Protein AF-A0A7W0N380-F1 (afdb_monomer)

Solvent-accessible surface area (backbone atoms only — not comparable to full-atom values): 2894 Å² total; per-residue (Å²): 100,82,45,58,34,76,51,17,71,40,80,64,34,41,58,49,47,62,59,45,50,80,78,27,52,43,29,23,4,17,100,44,40,66,59,11,36,56,49,14,60,77,63,74,46,45,38,30,33,40,46,67,39,71,71,101

Secondary structure (DSSP, 8-state):
-EEEEETTTSHHHHHHHHHHTTTSEEEEEESSHHHHHHHHHHHTSEEEEHHHHHT-

Foldseek 3Di:
DEDEQAVLLDPVNLVVLLVCVVPHQYEYAYCDQVSQPVSCVVSVHHYGHNCVSVVD

Sequence (56 aa):
MRIAIVGGTGPFGSALATRLREAHEVVLGSRDAARAGEAAKELGVEGTTNDEAVGA

pLDDT: mean 96.86, std 4.0, range [68.38, 98.25]

Radius of gyration: 9.44 Å; Cα contacts (8 Å, |Δi|>4): 116; chains: 1; bounding box: 22×22×23 Å

Structure (mmCIF, N/CA/C/O backbone):
data_AF-A0A7W0N380-F1
#
_entry.id   AF-A0A7W0N380-F1
#
loop_
_atom_site.group_PDB
_atom_site.id
_atom_site.type_symbol
_atom_site.label_atom_id
_atom_site.label_alt_id
_atom_site.label_comp_id
_atom_site.label_asym_id
_atom_site.label_entity_id
_atom_site.label_seq_id
_atom_site.pdbx_PDB_ins_code
_atom_site.Cartn_x
_atom_site.Cartn_y
_atom_site.Cartn_z
_atom_site.occupancy
_atom_site.B_iso_or_equiv
_atom_site.auth_seq_id
_atom_site.auth_comp_id
_atom_site.auth_asym_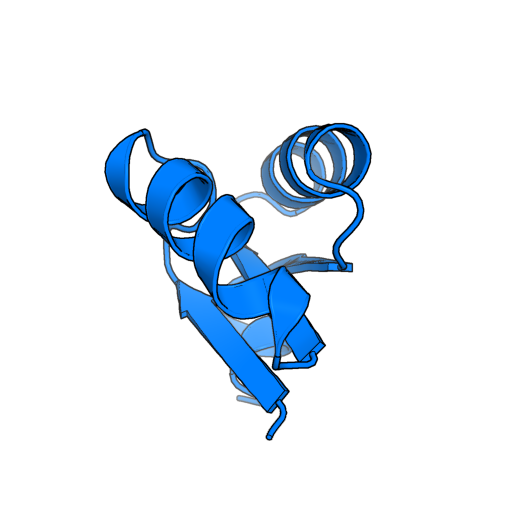id
_atom_site.auth_atom_id
_atom_site.pdbx_PDB_model_num
ATOM 1 N N . MET A 1 1 ? -11.286 -3.685 5.500 1.00 94.88 1 MET A N 1
ATOM 2 C CA . MET A 1 1 ? -11.283 -4.102 4.077 1.00 94.88 1 MET A CA 1
ATOM 3 C C . MET A 1 1 ? -9.855 -4.006 3.564 1.00 94.88 1 MET A C 1
ATOM 5 O O . MET A 1 1 ? -9.106 -3.224 4.142 1.00 94.88 1 MET A O 1
ATOM 9 N N . ARG A 1 2 ? -9.487 -4.771 2.529 1.00 96.06 2 ARG A N 1
ATOM 10 C CA . ARG A 1 2 ? -8.194 -4.625 1.843 1.00 96.06 2 ARG A CA 1
ATOM 11 C C . ARG A 1 2 ? -8.340 -3.610 0.712 1.00 96.06 2 ARG A C 1
ATOM 13 O O . ARG A 1 2 ? -9.272 -3.726 -0.082 1.00 96.06 2 ARG A O 1
ATOM 20 N N . ILE A 1 3 ? -7.484 -2.594 0.685 1.00 98.00 3 ILE A N 1
ATOM 21 C CA . ILE A 1 3 ? -7.552 -1.473 -0.257 1.00 98.00 3 ILE A CA 1
ATOM 22 C C . ILE A 1 3 ? -6.244 -1.400 -1.039 1.00 98.00 3 ILE A C 1
ATOM 24 O O . ILE A 1 3 ? -5.182 -1.169 -0.464 1.00 98.00 3 ILE A O 1
ATOM 28 N N . ALA A 1 4 ? -6.342 -1.544 -2.357 1.00 98.12 4 ALA A N 1
ATOM 29 C CA . ALA A 1 4 ? -5.232 -1.331 -3.272 1.00 98.12 4 ALA A CA 1
ATOM 30 C C . ALA A 1 4 ? -5.206 0.121 -3.762 1.00 98.12 4 ALA A C 1
ATOM 32 O O . ALA A 1 4 ? -6.209 0.628 -4.269 1.00 98.12 4 ALA A O 1
ATOM 33 N N . ILE A 1 5 ? -4.058 0.789 -3.638 1.00 98.12 5 ILE A N 1
ATOM 34 C CA . ILE A 1 5 ? -3.856 2.151 -4.148 1.00 98.12 5 ILE A CA 1
ATOM 35 C C . ILE A 1 5 ? -2.916 2.093 -5.351 1.00 98.12 5 ILE A C 1
ATOM 37 O O . ILE A 1 5 ? -1.693 2.088 -5.205 1.00 98.12 5 ILE A O 1
ATOM 41 N N . VAL A 1 6 ? -3.492 2.074 -6.553 1.00 97.62 6 VAL A N 1
ATOM 42 C CA . VAL A 1 6 ? -2.744 2.153 -7.816 1.00 97.62 6 VAL A CA 1
ATOM 43 C C . VAL A 1 6 ? -2.154 3.554 -7.970 1.00 97.62 6 VAL A C 1
ATOM 45 O O . VAL A 1 6 ? -2.869 4.553 -7.908 1.00 97.62 6 VAL A O 1
ATOM 48 N N . GLY A 1 7 ? -0.835 3.639 -8.154 1.00 95.75 7 GLY A N 1
ATOM 49 C CA . GLY A 1 7 ? -0.127 4.919 -8.078 1.00 95.75 7 GLY A CA 1
ATOM 50 C C . GLY A 1 7 ? 0.101 5.392 -6.638 1.00 95.75 7 GLY A C 1
ATOM 51 O O . GLY A 1 7 ? 0.293 6.586 -6.400 1.00 95.75 7 GLY A O 1
ATOM 52 N N . GLY A 1 8 ? 0.121 4.461 -5.679 1.00 96.00 8 GLY A N 1
ATOM 53 C CA . GLY A 1 8 ? 0.311 4.724 -4.250 1.00 96.00 8 GLY A CA 1
ATOM 54 C C . GLY A 1 8 ? 1.637 5.401 -3.887 1.00 96.00 8 GLY A C 1
ATOM 55 O O . GLY A 1 8 ? 1.759 5.975 -2.812 1.00 96.00 8 GLY A O 1
ATOM 56 N N . THR A 1 9 ? 2.616 5.397 -4.796 1.00 97.38 9 THR A N 1
ATOM 57 C CA . THR A 1 9 ? 3.930 6.043 -4.614 1.00 97.38 9 THR A CA 1
ATOM 58 C C . THR A 1 9 ? 3.950 7.528 -5.003 1.00 97.38 9 THR A C 1
ATOM 60 O O . THR A 1 9 ? 4.989 8.182 -4.896 1.00 97.38 9 THR A O 1
ATOM 63 N N . GLY A 1 10 ? 2.843 8.065 -5.528 1.00 96.69 10 GLY A N 1
ATOM 64 C CA . GLY A 1 10 ? 2.680 9.496 -5.788 1.00 96.69 10 GLY A CA 1
ATOM 65 C C . GLY A 1 10 ? 2.279 10.272 -4.526 1.00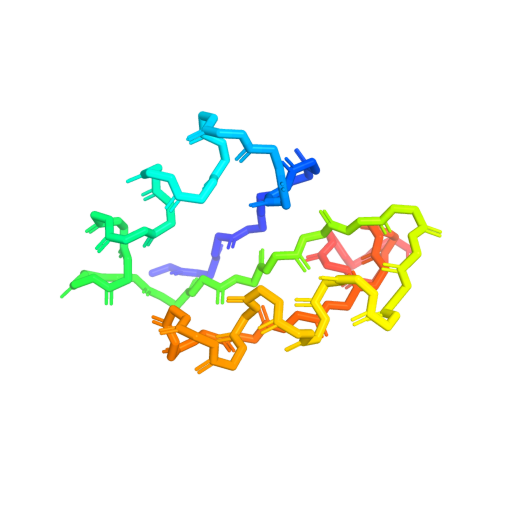 96.69 10 GLY A C 1
ATOM 66 O O . GLY A 1 10 ? 1.793 9.667 -3.574 1.00 96.69 10 GLY A O 1
ATOM 67 N N . PRO A 1 11 ? 2.400 11.612 -4.520 1.00 96.62 11 PRO A N 1
ATOM 68 C CA . PRO A 1 11 ? 2.141 12.439 -3.333 1.00 96.62 11 PRO A CA 1
ATOM 69 C C . PRO A 1 11 ? 0.710 12.307 -2.795 1.00 96.62 11 PRO A C 1
ATOM 71 O O . PRO A 1 11 ? 0.491 12.332 -1.588 1.00 96.62 11 PRO A O 1
ATOM 74 N N . PHE A 1 12 ? -0.274 12.148 -3.683 1.00 97.56 12 PHE A N 1
ATOM 75 C CA . PHE A 1 12 ? -1.657 11.906 -3.276 1.00 97.56 12 PHE A CA 1
ATOM 76 C C . PHE A 1 12 ? -1.857 10.480 -2.750 1.00 97.56 12 PHE A C 1
ATOM 78 O O . PHE A 1 12 ? -2.470 10.290 -1.702 1.00 97.56 12 PHE A O 1
ATOM 85 N N . GLY A 1 13 ? -1.321 9.484 -3.462 1.00 97.44 13 GLY A N 1
ATOM 86 C CA . GLY A 1 13 ? -1.464 8.073 -3.106 1.00 97.44 13 GLY A CA 1
ATOM 87 C C . GLY A 1 13 ? -0.864 7.755 -1.739 1.00 97.44 13 GLY A C 1
ATOM 88 O O . GLY A 1 13 ? -1.515 7.098 -0.930 1.00 97.44 13 GLY A O 1
ATOM 89 N N . SER A 1 14 ? 0.319 8.297 -1.442 1.00 97.25 14 SER A N 1
ATOM 90 C CA . SER A 1 14 ? 0.984 8.112 -0.153 1.00 97.25 14 SER A CA 1
ATOM 91 C C . SER A 1 14 ? 0.227 8.803 0.981 1.00 97.25 14 SER A C 1
ATOM 93 O O . SER A 1 14 ? -0.024 8.186 2.012 1.00 97.25 14 SER A O 1
ATOM 95 N N . ALA A 1 15 ? -0.231 10.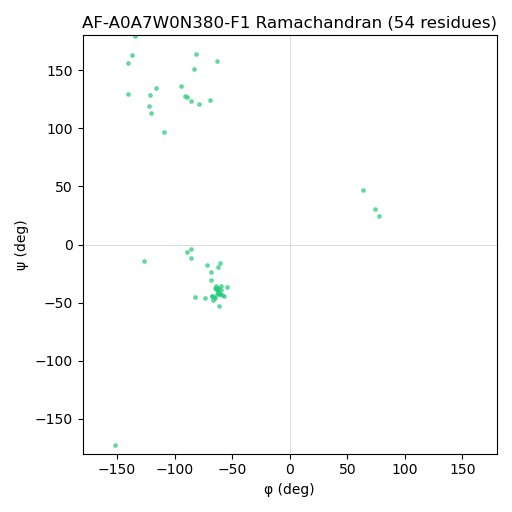044 0.780 1.00 97.94 15 ALA A N 1
ATOM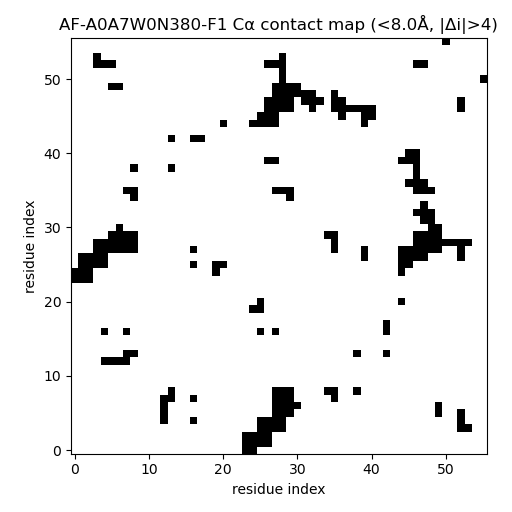 96 C CA . ALA A 1 15 ? -1.029 10.763 1.774 1.00 97.94 15 ALA A CA 1
ATOM 97 C C . ALA A 1 15 ? -2.366 10.064 2.080 1.00 97.94 15 ALA A C 1
ATOM 99 O O . ALA A 1 15 ? -2.807 10.036 3.233 1.00 97.94 15 ALA A O 1
ATOM 100 N N . LEU A 1 16 ? -3.006 9.489 1.058 1.00 98.12 16 LEU A N 1
ATOM 101 C CA . LEU A 1 16 ? -4.216 8.690 1.222 1.00 98.12 16 LEU A CA 1
ATOM 102 C C . LEU A 1 16 ? -3.922 7.388 1.981 1.00 98.12 16 LEU A C 1
ATOM 104 O O . LEU A 1 16 ? -4.653 7.052 2.912 1.00 98.12 16 LEU A O 1
ATOM 108 N N . ALA A 1 17 ? -2.829 6.698 1.641 1.00 98.12 17 ALA A N 1
ATOM 109 C CA . ALA A 1 17 ? -2.398 5.477 2.316 1.00 98.12 17 ALA A CA 1
ATOM 110 C C . ALA A 1 17 ? -2.144 5.693 3.813 1.00 98.12 17 ALA A C 1
ATOM 112 O O . ALA A 1 17 ? -2.621 4.902 4.626 1.00 9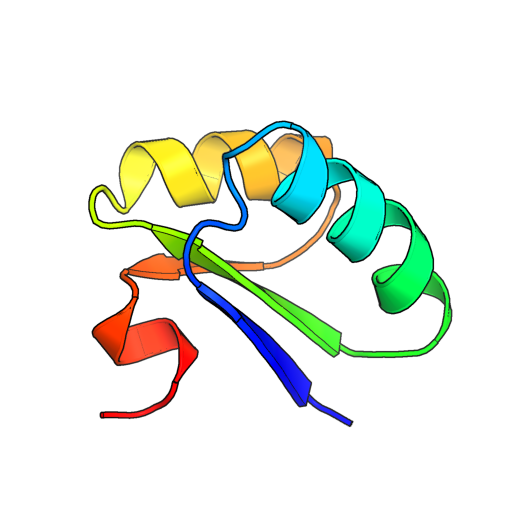8.12 17 ALA A O 1
ATOM 113 N N . THR A 1 18 ? -1.474 6.792 4.182 1.00 98.00 18 THR A N 1
ATOM 114 C CA . THR A 1 18 ? -1.221 7.172 5.583 1.00 98.00 18 THR A CA 1
ATOM 115 C C . THR A 1 18 ? -2.502 7.248 6.404 1.00 98.00 18 THR A C 1
ATOM 117 O O . THR A 1 18 ? -2.498 6.879 7.571 1.00 98.00 18 THR A O 1
ATOM 120 N N . ARG A 1 19 ? -3.601 7.720 5.807 1.00 97.88 19 ARG A N 1
ATOM 121 C CA . ARG A 1 19 ? -4.892 7.850 6.497 1.00 97.88 19 ARG A CA 1
ATOM 122 C C . ARG A 1 19 ? -5.656 6.533 6.519 1.00 97.88 19 ARG A C 1
ATOM 124 O O . ARG A 1 19 ? -6.184 6.141 7.550 1.00 97.88 19 ARG A O 1
ATOM 131 N N . LEU A 1 20 ? -5.720 5.834 5.385 1.00 97.94 20 LEU A N 1
ATOM 132 C CA . LEU A 1 20 ? -6.513 4.608 5.276 1.00 97.94 20 LEU A CA 1
ATOM 133 C C . LEU A 1 20 ? -5.936 3.453 6.102 1.00 97.94 20 LEU A C 1
ATOM 135 O O . LEU A 1 20 ? -6.712 2.646 6.613 1.00 97.94 20 LEU A O 1
ATOM 139 N N . ARG A 1 21 ? -4.611 3.394 6.288 1.00 97.75 21 ARG A N 1
ATOM 140 C CA . ARG A 1 21 ? -3.964 2.332 7.080 1.00 97.75 21 ARG A CA 1
ATOM 141 C C . ARG A 1 21 ? -4.379 2.308 8.551 1.00 97.75 21 ARG A C 1
ATOM 143 O O . ARG A 1 21 ? -4.204 1.291 9.208 1.00 97.75 21 ARG A O 1
ATOM 150 N N . GLU A 1 22 ? -4.922 3.408 9.076 1.00 97.88 22 GLU A N 1
ATOM 151 C CA . GLU A 1 22 ? -5.403 3.470 10.462 1.00 97.88 22 GLU A CA 1
ATOM 152 C C . GLU A 1 22 ? -6.652 2.602 10.686 1.00 97.88 22 GLU A C 1
ATOM 154 O O . GLU A 1 22 ? -6.918 2.183 11.809 1.00 97.88 22 GLU A O 1
ATOM 159 N N . ALA A 1 23 ? -7.412 2.313 9.624 1.00 97.88 23 ALA A N 1
ATOM 160 C CA . ALA A 1 23 ? -8.675 1.576 9.706 1.00 97.88 23 ALA A CA 1
ATOM 161 C C . ALA A 1 23 ? -8.748 0.359 8.769 1.00 97.88 23 ALA A C 1
ATOM 163 O O . ALA A 1 23 ? -9.663 -0.467 8.881 1.00 97.88 23 ALA A O 1
ATOM 164 N N . HIS A 1 24 ? -7.834 0.248 7.806 1.00 98.06 24 HIS A N 1
ATOM 165 C CA . HIS A 1 24 ? -7.897 -0.727 6.723 1.00 98.06 24 HIS A CA 1
ATOM 166 C C . HIS A 1 24 ? -6.520 -1.308 6.401 1.00 98.06 24 HIS A C 1
ATOM 168 O O . HIS A 1 24 ? -5.490 -0.687 6.638 1.00 98.06 24 HIS A O 1
ATOM 174 N N . GLU A 1 25 ? -6.514 -2.500 5.811 1.00 97.81 25 GLU A N 1
ATOM 175 C CA . GLU A 1 25 ? -5.303 -3.089 5.250 1.00 97.81 25 GLU A CA 1
ATOM 176 C C . GLU A 1 25 ? -5.046 -2.436 3.890 1.00 97.81 25 GLU A C 1
ATOM 178 O O . GLU A 1 25 ? -5.908 -2.468 3.009 1.00 97.81 25 GLU A O 1
ATOM 183 N N . VAL A 1 26 ? -3.889 -1.799 3.732 1.00 98.25 26 VAL A N 1
ATOM 184 C CA . VAL A 1 26 ? -3.548 -1.024 2.535 1.00 98.25 26 VAL A CA 1
ATOM 185 C C . VAL A 1 26 ? -2.364 -1.672 1.827 1.00 98.25 26 VAL A C 1
ATOM 187 O O . VAL A 1 26 ? -1.361 -1.989 2.465 1.00 98.25 26 VAL A O 1
ATOM 190 N N . VAL A 1 27 ? -2.468 -1.802 0.504 1.00 98.19 27 VAL A N 1
ATOM 191 C CA . VAL A 1 27 ? -1.366 -2.195 -0.381 1.00 98.19 27 VAL A CA 1
ATOM 192 C C . VAL A 1 27 ? -1.123 -1.105 -1.427 1.00 98.19 27 VAL A C 1
ATOM 194 O O . VAL A 1 27 ? -2.048 -0.635 -2.096 1.00 98.19 27 VAL A O 1
ATOM 197 N N . LEU A 1 28 ? 0.128 -0.663 -1.559 1.00 98.25 28 LEU A N 1
ATOM 198 C CA . LEU A 1 28 ? 0.541 0.304 -2.571 1.00 98.25 28 LEU A CA 1
ATOM 199 C C . LEU A 1 28 ? 0.874 -0.417 -3.872 1.00 98.25 28 LEU A C 1
ATOM 201 O O . LEU A 1 28 ? 1.763 -1.264 -3.907 1.00 98.25 28 LEU A O 1
ATOM 205 N N . GLY A 1 29 ? 0.195 -0.023 -4.944 1.00 98.06 29 GLY A N 1
ATOM 206 C CA . GLY A 1 29 ? 0.514 -0.423 -6.306 1.00 98.06 29 GLY A CA 1
ATOM 207 C C . GLY A 1 29 ? 1.413 0.605 -6.990 1.00 98.06 29 GLY A C 1
ATOM 208 O O . GLY A 1 29 ? 1.177 1.821 -6.924 1.00 98.06 29 GLY A O 1
ATOM 209 N N . SER A 1 30 ? 2.430 0.115 -7.690 1.00 97.81 30 SER A N 1
ATOM 210 C CA . SER A 1 30 ? 3.253 0.896 -8.614 1.00 97.81 30 SER A CA 1
ATOM 211 C C . SER A 1 30 ? 3.521 0.113 -9.898 1.00 97.81 30 SER A C 1
ATOM 213 O O . SER A 1 30 ? 3.406 -1.105 -9.947 1.00 97.81 30 SER A O 1
ATOM 215 N N . ARG A 1 31 ? 3.957 0.804 -10.953 1.00 96.94 31 ARG A N 1
ATOM 216 C CA . ARG A 1 31 ? 4.546 0.128 -12.128 1.00 96.94 31 ARG A CA 1
ATOM 217 C C . ARG A 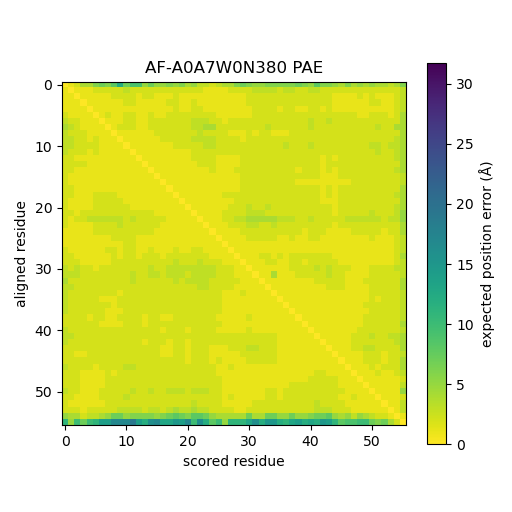1 31 ? 5.937 -0.444 -11.833 1.00 96.94 31 ARG A C 1
ATOM 219 O O . ARG A 1 31 ? 6.429 -1.274 -12.580 1.00 96.94 31 ARG A O 1
ATOM 226 N N . ASP A 1 32 ? 6.558 0.030 -10.759 1.00 97.31 32 ASP A N 1
ATOM 227 C CA . ASP A 1 32 ? 7.866 -0.390 -10.268 1.00 97.31 32 A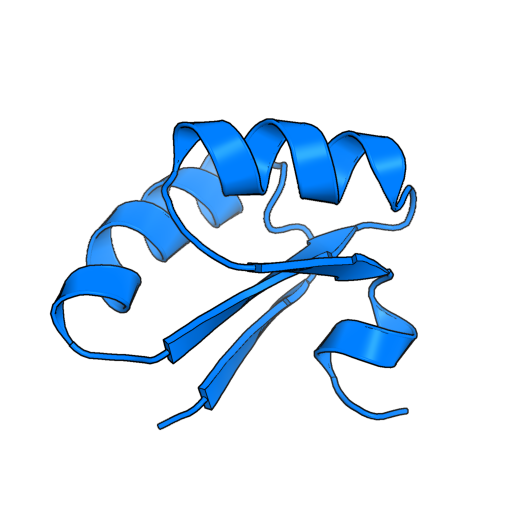SP A CA 1
ATOM 228 C C . ASP A 1 32 ? 7.702 -0.927 -8.841 1.00 97.31 32 ASP A C 1
ATOM 230 O O . ASP A 1 32 ? 7.354 -0.165 -7.930 1.00 97.31 32 ASP A O 1
ATOM 234 N N . ALA A 1 33 ? 7.933 -2.230 -8.667 1.00 96.31 33 ALA A N 1
ATOM 235 C CA . ALA A 1 33 ? 7.786 -2.923 -7.390 1.00 96.31 33 ALA A CA 1
ATOM 236 C C . ALA A 1 33 ? 8.769 -2.422 -6.322 1.00 96.31 33 ALA A C 1
ATOM 238 O O . ALA A 1 33 ? 8.393 -2.316 -5.157 1.00 96.31 33 ALA A O 1
ATOM 239 N N . ALA A 1 34 ? 10.000 -2.065 -6.702 1.00 97.50 34 ALA A N 1
ATOM 240 C CA . ALA A 1 34 ? 10.993 -1.555 -5.759 1.00 97.50 34 ALA A CA 1
ATOM 241 C C . ALA A 1 34 ? 10.546 -0.201 -5.203 1.00 97.50 34 ALA A C 1
ATOM 243 O O . ALA A 1 34 ? 10.510 -0.006 -3.989 1.00 97.50 34 ALA A O 1
ATOM 244 N N . ARG A 1 35 ? 10.074 0.690 -6.084 1.00 97.38 35 ARG A N 1
ATOM 245 C CA . ARG A 1 35 ? 9.511 1.988 -5.684 1.00 97.38 35 ARG A CA 1
ATOM 246 C C . ARG A 1 35 ? 8.294 1.835 -4.762 1.00 97.38 35 ARG A C 1
ATOM 248 O O . ARG A 1 35 ? 8.124 2.629 -3.839 1.00 97.38 35 ARG A O 1
ATOM 255 N N . ALA A 1 36 ? 7.427 0.850 -5.015 1.00 97.69 36 ALA A N 1
ATOM 256 C CA . ALA A 1 36 ? 6.312 0.550 -4.113 1.00 97.69 36 ALA A CA 1
ATOM 257 C C . ALA A 1 36 ? 6.805 0.056 -2.753 1.00 97.69 36 ALA A C 1
ATOM 259 O O . ALA A 1 36 ? 6.325 0.548 -1.737 1.00 97.69 36 ALA A O 1
ATOM 260 N N . GLY A 1 37 ? 7.766 -0.870 -2.732 1.00 97.88 37 GLY A N 1
ATOM 261 C CA . GLY A 1 37 ? 8.333 -1.423 -1.506 1.00 97.88 37 GLY A CA 1
ATOM 262 C C . GLY A 1 37 ? 9.005 -0.368 -0.624 1.00 97.88 37 GLY A C 1
ATOM 263 O O . GLY A 1 37 ? 8.783 -0.355 0.585 1.00 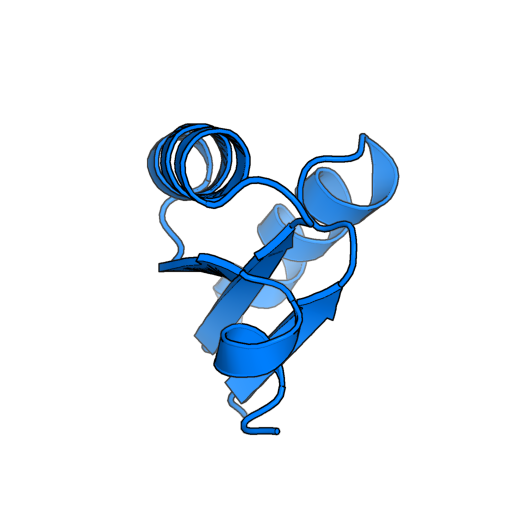97.88 37 GLY A O 1
ATOM 264 N N . GLU A 1 38 ? 9.770 0.554 -1.214 1.00 98.06 38 GLU A N 1
ATOM 265 C CA . GLU A 1 38 ? 10.397 1.666 -0.487 1.00 98.06 38 GLU A CA 1
ATOM 266 C C . GLU A 1 38 ? 9.352 2.577 0.170 1.00 98.06 38 GLU A C 1
ATOM 268 O O . GLU A 1 38 ? 9.380 2.770 1.387 1.00 98.06 38 GLU A O 1
ATOM 273 N N . ALA A 1 39 ? 8.375 3.061 -0.604 1.00 97.50 39 ALA A N 1
ATOM 274 C CA . ALA A 1 39 ? 7.307 3.914 -0.080 1.00 97.50 39 ALA A CA 1
ATOM 275 C C . ALA A 1 39 ? 6.458 3.189 0.979 1.00 97.50 39 ALA A C 1
ATOM 277 O O . ALA A 1 39 ? 6.104 3.758 2.010 1.00 97.50 39 ALA A O 1
ATOM 278 N N . ALA A 1 40 ? 6.146 1.915 0.746 1.00 97.75 40 ALA A N 1
ATOM 279 C CA . ALA A 1 40 ? 5.357 1.103 1.660 1.00 97.75 40 ALA A CA 1
ATOM 280 C C . ALA A 1 40 ? 6.077 0.875 2.995 1.00 97.75 40 ALA A C 1
ATOM 282 O O . ALA A 1 40 ? 5.445 0.941 4.050 1.00 97.75 40 ALA A O 1
ATOM 283 N N . LYS A 1 41 ? 7.403 0.694 2.969 1.00 98.06 41 LYS A N 1
ATOM 284 C CA . LYS A 1 41 ? 8.233 0.574 4.173 1.00 98.06 41 LYS A CA 1
ATOM 285 C C . LYS A 1 41 ? 8.208 1.847 5.017 1.00 98.06 41 LYS A C 1
ATOM 287 O O . LYS A 1 41 ? 8.087 1.750 6.235 1.00 98.06 41 LYS A O 1
ATOM 292 N N . GLU A 1 42 ? 8.292 3.021 4.392 1.00 97.19 42 GLU A N 1
ATOM 293 C CA . GLU A 1 42 ? 8.182 4.311 5.094 1.00 97.19 42 GLU A CA 1
ATOM 294 C C . GLU A 1 42 ? 6.796 4.508 5.720 1.00 97.19 42 GLU A C 1
ATOM 296 O O . GLU A 1 42 ? 6.667 5.018 6.832 1.00 97.19 42 GLU A O 1
ATOM 301 N N . LEU A 1 43 ? 5.755 4.066 5.013 1.00 96.75 43 LEU A N 1
ATOM 302 C CA . LEU A 1 43 ? 4.360 4.217 5.418 1.00 96.75 43 LEU A CA 1
ATOM 303 C C . LEU A 1 43 ? 3.872 3.101 6.352 1.00 96.75 43 LEU A C 1
ATOM 305 O O . LEU A 1 43 ? 2.796 3.233 6.927 1.00 96.75 43 LEU A O 1
ATOM 309 N N . GLY A 1 44 ? 4.632 2.016 6.522 1.00 97.44 44 GLY A N 1
ATOM 310 C CA . GLY A 1 44 ? 4.247 0.844 7.309 1.00 97.44 44 GLY A CA 1
ATOM 311 C C . GLY A 1 44 ? 3.022 0.116 6.745 1.00 97.44 44 GLY A C 1
ATOM 312 O O . GLY A 1 44 ? 2.083 -0.167 7.496 1.00 97.44 44 GLY A O 1
ATOM 313 N N . VAL A 1 45 ? 3.021 -0.121 5.431 1.00 97.81 45 VAL A N 1
ATOM 314 C CA . VAL A 1 45 ? 1.994 -0.847 4.657 1.00 97.81 45 VAL A CA 1
ATOM 315 C C . VAL A 1 45 ? 2.662 -1.846 3.697 1.00 97.81 45 VAL A C 1
ATOM 317 O O . VAL A 1 45 ? 3.889 -1.930 3.658 1.00 97.81 45 VAL A O 1
ATOM 320 N N . GLU A 1 46 ? 1.885 -2.607 2.922 1.00 97.75 46 GLU A N 1
ATOM 321 C CA . GLU A 1 46 ? 2.421 -3.471 1.857 1.00 97.75 46 GLU A CA 1
ATOM 322 C C . GLU A 1 46 ? 2.665 -2.679 0.565 1.00 97.75 46 GLU A C 1
ATOM 324 O O . GLU A 1 46 ? 1.971 -1.700 0.281 1.00 97.75 46 GLU A O 1
ATOM 329 N N . GLY A 1 47 ? 3.637 -3.102 -0.244 1.00 97.75 47 GLY A N 1
ATOM 330 C CA . GLY A 1 47 ? 3.942 -2.487 -1.536 1.00 97.75 47 GLY A CA 1
ATOM 331 C C . GLY A 1 47 ? 4.281 -3.539 -2.581 1.00 97.75 47 GLY A C 1
ATOM 332 O O . GLY A 1 47 ? 5.123 -4.396 -2.328 1.00 97.75 47 GLY A O 1
ATOM 333 N N . THR A 1 48 ? 3.634 -3.469 -3.745 1.00 98.25 48 THR A N 1
ATOM 334 C CA . THR A 1 48 ? 3.881 -4.372 -4.876 1.00 98.25 48 THR A CA 1
ATOM 335 C C . THR A 1 48 ? 3.566 -3.700 -6.232 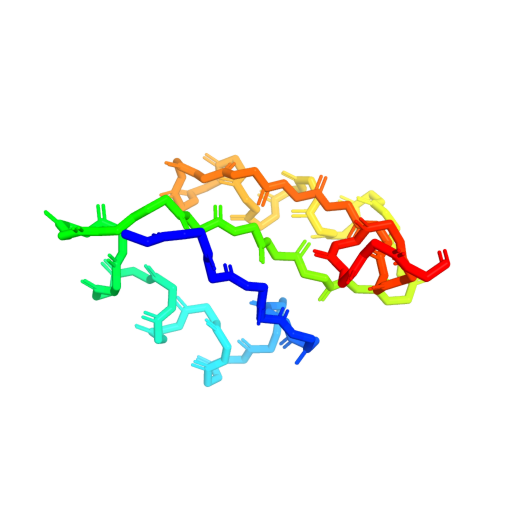1.00 98.25 48 THR A C 1
ATOM 337 O O . THR A 1 48 ? 3.352 -2.484 -6.316 1.00 98.25 48 THR A O 1
ATOM 340 N N . THR A 1 49 ? 3.598 -4.462 -7.326 1.00 98.19 49 THR A N 1
ATOM 341 C CA . THR A 1 49 ? 3.162 -4.026 -8.652 1.00 98.19 49 THR A CA 1
ATOM 342 C C . THR A 1 49 ? 1.665 -3.701 -8.671 1.00 98.19 49 THR A C 1
ATOM 344 O O . THR A 1 49 ? 0.893 -4.153 -7.829 1.00 98.19 49 THR A O 1
ATOM 347 N N . ASN A 1 50 ? 1.226 -2.885 -9.630 1.00 97.44 50 ASN A N 1
ATOM 348 C CA . ASN A 1 50 ? -0.190 -2.540 -9.774 1.00 97.44 50 ASN A CA 1
ATOM 349 C C . ASN A 1 50 ? -1.077 -3.779 -9.941 1.00 97.44 50 ASN A C 1
ATOM 351 O O . ASN A 1 50 ? -2.126 -3.843 -9.305 1.00 97.44 50 ASN A O 1
ATOM 355 N N . ASP A 1 51 ? -0.648 -4.727 -10.774 1.00 97.75 51 ASP A N 1
ATOM 356 C CA . ASP A 1 51 ? -1.434 -5.910 -11.133 1.00 97.75 51 ASP A CA 1
ATOM 357 C C . ASP A 1 51 ? -1.610 -6.823 -9.911 1.00 97.75 51 ASP A C 1
ATOM 359 O O . ASP A 1 51 ? -2.735 -7.133 -9.514 1.00 97.75 51 ASP A O 1
ATOM 363 N N . GLU A 1 52 ? -0.515 -7.106 -9.198 1.00 97.19 52 GLU A N 1
ATOM 364 C CA . GLU A 1 52 ? -0.563 -7.878 -7.953 1.00 97.19 52 GLU A CA 1
ATOM 365 C C . GLU A 1 52 ? -1.385 -7.184 -6.859 1.00 97.19 52 GLU A C 1
ATOM 367 O O . GLU A 1 52 ? -2.111 -7.843 -6.112 1.00 97.19 52 GLU A O 1
ATOM 372 N N . ALA A 1 53 ? -1.305 -5.852 -6.757 1.00 96.62 53 ALA A N 1
ATOM 373 C CA . ALA A 1 53 ? -2.038 -5.096 -5.746 1.00 96.62 53 ALA A CA 1
ATOM 374 C C . ALA A 1 53 ? -3.561 -5.226 -5.921 1.00 96.62 53 ALA A C 1
ATOM 376 O O . ALA A 1 53 ? -4.278 -5.329 -4.925 1.00 96.62 53 ALA A O 1
ATOM 377 N N . VAL A 1 54 ? -4.060 -5.236 -7.164 1.00 96.94 54 VAL A N 1
ATOM 378 C CA . VAL A 1 54 ? -5.499 -5.374 -7.463 1.00 96.94 54 VAL A CA 1
ATOM 379 C C . VAL A 1 54 ? -5.955 -6.830 -7.625 1.00 96.94 54 VAL A C 1
ATOM 381 O O . VAL A 1 54 ? -7.158 -7.070 -7.712 1.00 96.94 54 VAL A O 1
ATOM 384 N N . GLY A 1 55 ? -5.025 -7.791 -7.621 1.00 90.88 55 GLY A N 1
ATOM 385 C CA . GLY A 1 55 ? -5.307 -9.218 -7.792 1.00 90.88 55 GLY A CA 1
ATOM 386 C C . GLY A 1 55 ? -5.651 -9.616 -9.231 1.00 90.88 55 GLY A C 1
ATOM 387 O O . GLY A 1 55 ? -6.456 -10.531 -9.415 1.00 90.88 55 GLY A O 1
ATOM 388 N N . ALA A 1 56 ? -5.097 -8.900 -10.216 1.00 68.38 56 ALA A N 1
ATOM 389 C CA . ALA A 1 56 ? -5.256 -9.166 -11.647 1.00 68.38 56 ALA A CA 1
ATOM 390 C C . ALA A 1 56 ? -4.095 -9.994 -12.216 1.00 68.38 56 ALA A C 1
ATOM 392 O O . ALA A 1 56 ? -2.975 -9.907 -11.663 1.00 68.38 56 ALA A O 1
#

Mean predicted aligned error: 1.96 Å

Nearest PDB structures (foldseek):
  3n74-assembly1_A  TM=7.154E-01  e=3.141E-02  Brucella abortus 2308
  4cql-assembly4_L  TM=8.365E-01  e=1.483E-01  Homo sapiens
  7e6o-assembly1_A  TM=7.834E-01  e=2.111E-01  Paracoccus denitrificans PD1222
  3e9n-assembly1_D  TM=7.495E-01  e=2.799E-01  Corynebacterium glutamicum
  7e6o-assembly1_B  TM=7.448E-01  e=8.068E-01  Paracoccus denitrificans PD1222